Protein AF-A0A9W7FR50-F1 (afdb_monomer)

Secondary structure (DSSP, 8-state):
-EEEETTEEEEE-TTPPPPP----S-EEESS-SSTTSPPPEEE--EEEE-SS----HHHHHTTTS--SS-SEEEEGGG--TT--EE-TTTS--EEEEES--B--TT--EEESSS-EEEE--

Nearest PDB structures (foldseek):
  5kvp-assembly1_A  TM=1.531E-01  e=2.729E+00  Streptococcus equi subsp. zooepidemicus

Foldseek 3Di:
DWDDDQLHTPDDDPPDDDDDDDADQWDKDQDDPDPPDWGDFFFDFKDFAADPDDDDSVCSVCVVPDDDHTQWMWGQLPDDWQDWTATPRPRPKIWGWPPTFHHHNRGGGDHRHDIIIIIGD

InterPro domains:
  IPR013320 Concanavalin A-like lectin/glucanase domain superfamily [SSF49899] (1-65)

pLDDT: mean 88.05, std 9.81, range [48.94, 96.5]

Mean predicted aligned error: 4.94 Å

Solvent-accessible surface area (backbone atoms only — not comparable to full-atom values): 7202 Å² total; per-residue (Å²): 77,77,43,67,53,95,54,36,85,72,48,74,42,97,82,51,82,76,84,79,93,72,92,48,94,68,43,60,48,42,47,54,98,47,90,89,52,71,31,41,67,48,67,54,36,70,52,73,43,63,77,100,62,87,87,50,68,70,59,35,76,43,62,90,57,84,83,87,75,63,57,37,33,35,64,30,34,80,40,50,68,67,44,66,39,58,22,75,64,71,66,77,45,40,36,36,49,35,88,58,30,54,43,36,80,64,8,34,36,24,78,32,78,72,19,34,29,39,30,60,116

Organism: NCBI:txid1714387

Sequence (121 aa):
MKMYKNGSLAGSKTDGHEPNALTRSQHWLGQSAWPDQGYFNGTIAYVKVWHDVELQQSDFTSLYALYKTAHHFWDFRVCSTGSPVTDSIAGDLIATPTNGPMCSADGPRIDGSDDYADIDD

Radius of gyration: 15.16 Å; Cα contacts (8 Å, |Δi|>4): 233; chains: 1; bounding box: 36×30×37 Å

Structure (mmCIF, N/CA/C/O backbone):
data_AF-A0A9W7FR50-F1
#
_entry.id   AF-A0A9W7FR50-F1
#
loop_
_atom_site.group_PDB
_atom_site.id
_atom_site.type_symbol
_atom_site.label_atom_id
_atom_site.label_alt_id
_atom_site.label_comp_id
_atom_site.label_asym_id
_atom_site.label_entity_id
_atom_site.label_seq_id
_atom_site.pdbx_PDB_ins_code
_atom_site.Cartn_x
_atom_site.Cartn_y
_atom_site.Cartn_z
_atom_site.occupancy
_atom_site.B_iso_or_equiv
_atom_site.auth_seq_id
_atom_site.auth_comp_id
_atom_site.auth_asym_id
_atom_site.auth_atom_id
_atom_site.pdbx_PDB_model_num
ATOM 1 N N . MET A 1 1 ? -4.461 -8.686 17.045 1.00 91.50 1 MET A N 1
ATOM 2 C CA . MET A 1 1 ? -4.383 -8.504 15.575 1.00 91.50 1 MET A CA 1
ATOM 3 C C . MET A 1 1 ? -5.467 -9.325 14.884 1.00 91.50 1 MET A C 1
ATOM 5 O O . MET A 1 1 ? -5.620 -10.503 15.203 1.00 91.50 1 MET A O 1
ATOM 9 N N . LYS A 1 2 ? -6.215 -8.715 13.959 1.00 91.06 2 LYS A N 1
ATOM 10 C CA . LYS A 1 2 ? -7.236 -9.373 13.127 1.00 91.06 2 LYS A CA 1
ATOM 11 C C . LYS A 1 2 ? -6.813 -9.304 11.659 1.00 91.06 2 LYS A C 1
ATOM 13 O O . LYS A 1 2 ? -6.256 -8.297 11.235 1.00 91.06 2 LYS A O 1
ATOM 18 N N . MET A 1 3 ? -7.084 -10.360 10.900 1.00 92.50 3 MET A N 1
ATOM 19 C CA . MET A 1 3 ? -6.868 -10.408 9.456 1.00 92.50 3 MET A CA 1
ATOM 20 C C . MET A 1 3 ? -8.201 -10.659 8.764 1.00 92.50 3 MET A C 1
ATOM 22 O O . MET A 1 3 ? -8.916 -11.601 9.110 1.00 92.50 3 MET A O 1
ATOM 26 N N . TYR A 1 4 ? -8.506 -9.847 7.759 1.00 90.44 4 TYR A N 1
ATOM 27 C CA . TYR A 1 4 ? -9.699 -9.989 6.936 1.00 90.44 4 TYR A CA 1
ATOM 28 C C . TYR A 1 4 ? -9.290 -10.290 5.494 1.00 90.44 4 TYR A C 1
ATOM 30 O O . TYR A 1 4 ? -8.339 -9.706 4.977 1.00 90.44 4 TYR A O 1
ATOM 38 N N . LYS A 1 5 ? -10.017 -11.191 4.833 1.00 91.62 5 LYS A N 1
ATOM 39 C CA . LYS A 1 5 ? -9.848 -11.506 3.409 1.00 91.62 5 LYS A CA 1
ATOM 40 C C . LYS A 1 5 ? -11.214 -11.476 2.746 1.00 91.62 5 LYS A C 1
ATOM 42 O O . LYS A 1 5 ? -12.168 -12.026 3.288 1.00 91.62 5 LYS A O 1
ATOM 47 N N . ASN A 1 6 ? -11.312 -10.827 1.586 1.00 88.50 6 ASN A N 1
ATOM 48 C CA . ASN A 1 6 ? -12.576 -10.657 0.856 1.00 88.50 6 ASN A CA 1
ATOM 49 C C . ASN A 1 6 ? -13.697 -10.096 1.755 1.00 88.50 6 ASN A C 1
ATOM 51 O O . ASN A 1 6 ? -14.827 -10.575 1.741 1.00 88.50 6 ASN A O 1
ATOM 55 N N . GLY A 1 7 ? -13.345 -9.130 2.606 1.00 85.50 7 GLY A N 1
ATOM 56 C CA . GLY A 1 7 ? -14.276 -8.491 3.532 1.00 85.50 7 GLY A CA 1
ATOM 57 C C . GLY A 1 7 ? -14.758 -9.363 4.695 1.00 85.50 7 GLY A C 1
ATOM 58 O O . GLY A 1 7 ? -15.641 -8.919 5.410 1.00 85.50 7 GLY A O 1
ATOM 59 N N . SER A 1 8 ? -14.217 -10.565 4.918 1.00 88.94 8 SER A N 1
ATOM 60 C CA . SER A 1 8 ? -14.613 -11.464 6.019 1.00 88.94 8 SER A CA 1
ATOM 61 C C . SER A 1 8 ? -13.441 -11.755 6.956 1.00 88.94 8 SER A C 1
ATOM 63 O O . SER A 1 8 ? -12.302 -11.861 6.494 1.00 88.94 8 SER A O 1
ATOM 65 N N . LEU A 1 9 ? -13.701 -11.900 8.262 1.00 91.12 9 LEU A N 1
ATOM 66 C CA . LEU A 1 9 ? -12.675 -12.271 9.243 1.00 91.12 9 LEU A CA 1
ATOM 67 C C . LEU A 1 9 ? -12.069 -13.635 8.883 1.00 91.12 9 LEU A C 1
ATOM 69 O O . LEU A 1 9 ? -12.749 -14.658 8.914 1.00 91.12 9 LEU A O 1
ATOM 73 N N . ALA A 1 10 ? -10.781 -13.639 8.551 1.00 94.75 10 ALA A N 1
ATOM 74 C CA . ALA A 1 10 ? -10.029 -14.839 8.197 1.00 94.75 10 ALA A CA 1
ATOM 75 C C . ALA A 1 10 ? -9.278 -15.423 9.402 1.00 94.75 10 ALA A C 1
ATOM 77 O O . ALA A 1 10 ? -9.035 -16.626 9.458 1.00 94.75 10 ALA A O 1
ATOM 78 N N . GLY A 1 11 ? -8.916 -14.584 10.376 1.00 94.06 11 GLY A N 1
ATOM 79 C CA . GLY A 1 11 ? -8.245 -15.027 11.591 1.00 94.06 11 GLY A CA 1
ATOM 80 C C . GLY A 1 11 ? -7.990 -13.899 12.581 1.00 94.06 11 GLY A C 1
ATOM 81 O O . GLY A 1 11 ? -8.008 -12.716 12.235 1.00 94.06 11 GLY A O 1
ATOM 82 N N . SER A 1 12 ? -7.733 -14.274 13.831 1.00 94.81 12 SER A N 1
ATOM 83 C CA . SER A 1 12 ? -7.424 -13.338 14.909 1.00 94.81 12 SER A CA 1
ATOM 84 C C . SER A 1 12 ? -6.458 -13.943 15.919 1.00 94.81 12 SER A C 1
ATOM 86 O O . SER A 1 12 ? -6.529 -15.136 16.210 1.00 94.81 12 SER A O 1
ATOM 88 N N . LYS A 1 13 ?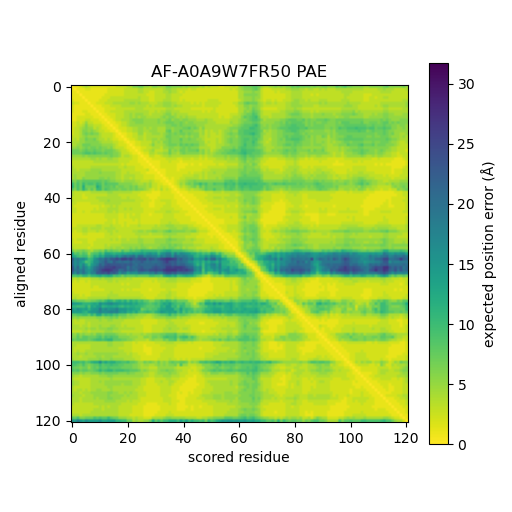 -5.609 -13.096 16.498 1.00 94.44 13 LYS A N 1
ATOM 89 C CA . LYS A 1 13 ? -4.743 -13.408 17.639 1.00 94.44 13 LYS A CA 1
ATOM 90 C C . LYS A 1 13 ? -4.882 -12.337 18.713 1.00 94.44 13 LYS A C 1
ATOM 92 O O . LYS A 1 13 ? -4.888 -11.144 18.388 1.00 94.44 13 LYS A O 1
ATOM 97 N N . THR A 1 14 ? -4.958 -12.757 19.972 1.00 93.44 14 THR A N 1
ATOM 98 C CA . THR A 1 14 ? -5.002 -11.863 21.144 1.00 93.44 14 THR A CA 1
ATOM 99 C C . THR A 1 14 ? -3.616 -11.374 21.563 1.00 93.44 14 THR A C 1
ATOM 101 O O . THR A 1 14 ? -3.516 -10.390 22.280 1.00 93.44 14 THR A O 1
ATOM 104 N N . ASP A 1 15 ? -2.561 -12.035 21.091 1.00 92.94 15 ASP A N 1
ATOM 105 C CA . ASP A 1 15 ? -1.147 -11.796 21.399 1.00 92.94 15 ASP A CA 1
ATOM 106 C C . ASP A 1 15 ? -0.348 -11.314 20.171 1.00 92.94 15 ASP A C 1
ATOM 108 O O . ASP A 1 15 ? 0.869 -11.458 20.100 1.00 92.94 15 ASP A O 1
ATOM 112 N N . GLY A 1 16 ? -1.034 -10.769 19.162 1.00 88.44 16 GLY A N 1
ATOM 113 C CA . GLY A 1 16 ? -0.368 -10.214 17.983 1.00 88.44 16 GLY A CA 1
ATOM 114 C C . GLY A 1 16 ? 0.478 -8.991 18.339 1.00 88.44 16 GLY A C 1
ATOM 115 O O . GLY A 1 16 ? 0.030 -8.142 19.105 1.00 88.44 16 GLY A O 1
ATOM 116 N N . HIS A 1 17 ? 1.668 -8.884 17.750 1.00 89.38 17 HIS A N 1
ATOM 117 C CA . HIS A 1 17 ? 2.537 -7.726 17.929 1.00 89.38 17 HIS A CA 1
ATOM 118 C C . HIS A 1 17 ? 2.143 -6.618 16.949 1.00 89.38 17 HIS A C 1
ATOM 120 O O . HIS A 1 17 ? 2.161 -6.827 15.735 1.00 89.38 17 HIS A O 1
ATOM 126 N N . GLU A 1 18 ? 1.736 -5.470 17.477 1.00 84.81 18 GLU A N 1
ATOM 127 C CA . GLU A 1 18 ? 1.439 -4.293 16.667 1.00 84.81 18 GLU A CA 1
ATOM 128 C C . GLU A 1 18 ? 2.742 -3.646 16.166 1.00 84.81 18 GLU A C 1
ATOM 130 O O . GLU A 1 18 ? 3.724 -3.615 16.912 1.00 84.81 18 GLU A O 1
ATOM 135 N N . PRO A 1 19 ? 2.793 -3.155 14.914 1.00 86.31 19 PRO A N 1
ATOM 136 C CA . PRO A 1 19 ? 3.930 -2.376 14.442 1.00 86.31 19 PRO A CA 1
ATOM 137 C C . PRO A 1 19 ? 4.140 -1.113 15.286 1.00 86.31 19 PRO A C 1
ATOM 139 O O . PRO A 1 19 ? 3.190 -0.411 15.616 1.00 86.31 19 PRO A O 1
ATOM 142 N N . ASN A 1 20 ? 5.395 -0.787 15.591 1.00 87.94 20 ASN A N 1
ATOM 143 C CA . ASN A 1 20 ? 5.726 0.477 16.248 1.00 87.94 20 ASN A CA 1
ATOM 144 C C . ASN A 1 20 ? 5.540 1.653 15.278 1.00 87.94 20 ASN A C 1
ATOM 146 O O . ASN A 1 20 ? 5.955 1.565 14.121 1.00 87.94 20 ASN A O 1
ATOM 150 N N . ALA A 1 21 ? 5.017 2.777 15.771 1.00 87.19 21 ALA A N 1
ATOM 151 C CA . ALA A 1 21 ? 5.033 4.041 15.041 1.00 87.19 21 ALA A CA 1
ATOM 152 C C . ALA A 1 21 ? 6.465 4.604 15.008 1.00 87.19 21 ALA A C 1
ATOM 154 O O . ALA A 1 21 ? 7.030 4.946 16.048 1.00 87.19 21 ALA A O 1
ATOM 155 N N . LEU A 1 22 ? 7.070 4.643 13.819 1.00 87.31 22 LEU A N 1
ATOM 156 C CA . LEU A 1 22 ? 8.454 5.062 13.592 1.00 87.31 22 LEU A CA 1
ATOM 157 C C . LEU A 1 22 ? 8.570 5.760 12.234 1.00 87.31 22 LEU A C 1
ATOM 159 O O . LEU A 1 22 ? 7.964 5.312 11.263 1.00 87.31 22 LEU A O 1
ATOM 163 N N . THR A 1 23 ? 9.425 6.776 12.146 1.00 86.25 23 THR A N 1
ATOM 164 C CA . THR A 1 23 ? 9.913 7.293 10.860 1.00 86.25 23 THR A CA 1
ATOM 165 C C . THR A 1 23 ? 10.931 6.309 10.285 1.00 86.25 23 THR A C 1
ATOM 167 O O . THR A 1 23 ? 11.812 5.828 11.008 1.00 86.25 23 THR A O 1
ATOM 170 N N . ARG A 1 24 ? 10.812 5.976 8.998 1.00 85.19 24 ARG A N 1
ATOM 171 C CA . ARG A 1 24 ? 11.767 5.121 8.284 1.00 85.19 24 ARG A CA 1
ATOM 172 C C . ARG A 1 24 ? 12.061 5.759 6.943 1.00 85.19 24 ARG A C 1
ATOM 174 O O . ARG A 1 24 ? 11.129 6.074 6.232 1.00 85.19 24 ARG A O 1
ATOM 181 N N . SER A 1 25 ? 13.327 5.781 6.554 1.00 87.69 25 SER A N 1
ATOM 182 C CA . SER A 1 25 ? 13.755 6.287 5.247 1.00 87.69 25 SER A CA 1
ATOM 183 C C . SER A 1 25 ? 13.309 5.427 4.054 1.00 87.69 25 SER A C 1
ATOM 185 O O . SER A 1 25 ? 13.675 5.733 2.927 1.00 87.69 25 SER A O 1
ATOM 187 N N . GLN A 1 26 ? 12.671 4.277 4.306 1.00 89.69 26 GLN A N 1
ATOM 188 C CA . GLN A 1 26 ? 12.303 3.264 3.315 1.00 89.69 26 GLN A CA 1
ATOM 189 C C . GLN A 1 26 ? 11.034 2.541 3.776 1.00 89.69 26 GLN A C 1
ATOM 191 O O . GLN A 1 26 ? 11.044 1.872 4.825 1.00 89.69 26 GLN A O 1
ATOM 196 N N . HIS A 1 27 ? 9.972 2.639 2.976 1.00 92.62 27 HIS A N 1
ATOM 197 C CA . HIS A 1 27 ? 8.684 1.981 3.209 1.00 92.62 27 HIS A CA 1
ATOM 198 C C . HIS A 1 27 ? 8.227 1.289 1.932 1.00 92.62 27 HIS A C 1
ATOM 200 O O . HIS A 1 27 ? 7.557 1.865 1.076 1.00 92.62 27 HIS A O 1
ATOM 206 N N . TRP A 1 28 ? 8.591 0.015 1.807 1.00 94.00 28 TRP A N 1
ATOM 207 C CA . TRP A 1 28 ? 8.394 -0.714 0.562 1.00 94.00 28 TRP A CA 1
ATOM 208 C C . TRP A 1 28 ? 7.062 -1.449 0.473 1.00 94.00 28 TRP A C 1
ATOM 210 O O . TRP A 1 28 ? 6.642 -2.168 1.382 1.00 94.00 28 TRP A O 1
ATOM 220 N N . LEU A 1 29 ? 6.448 -1.349 -0.703 1.00 94.25 29 LEU A N 1
ATOM 221 C CA . LEU A 1 29 ? 5.366 -2.202 -1.165 1.00 94.25 29 LEU A CA 1
ATOM 222 C C . LEU A 1 29 ? 5.914 -3.162 -2.221 1.00 94.25 29 LEU A C 1
ATOM 224 O O . LEU A 1 29 ? 6.373 -2.739 -3.279 1.00 94.25 29 LEU A O 1
ATOM 228 N N . GLY A 1 30 ? 5.838 -4.462 -1.945 1.00 94.06 30 GLY A N 1
ATOM 229 C CA . GLY A 1 30 ? 6.290 -5.507 -2.866 1.00 94.06 30 GLY A CA 1
ATOM 230 C C . GLY A 1 30 ? 7.735 -5.972 -2.674 1.00 94.06 30 GLY A C 1
ATOM 231 O O . GLY A 1 30 ? 8.102 -6.987 -3.256 1.00 94.06 30 GLY A O 1
ATOM 232 N N . GLN A 1 31 ? 8.508 -5.325 -1.799 1.00 94.25 31 GLN A N 1
ATOM 233 C CA . GLN A 1 31 ? 9.843 -5.763 -1.383 1.00 94.25 31 GLN A CA 1
ATOM 234 C C . GLN A 1 31 ? 9.882 -6.046 0.124 1.00 94.25 31 GLN A C 1
ATOM 236 O O . GLN A 1 31 ? 9.242 -5.366 0.926 1.00 94.25 31 GLN A O 1
ATOM 241 N N . SER A 1 32 ? 10.648 -7.062 0.515 1.00 92.94 32 SER A N 1
ATOM 242 C CA . SER A 1 32 ? 10.925 -7.375 1.916 1.00 92.94 32 SER A CA 1
ATOM 243 C C . SER A 1 32 ? 12.052 -6.508 2.476 1.00 92.94 32 SER A C 1
ATOM 245 O O . SER A 1 32 ? 13.023 -6.213 1.789 1.00 92.94 32 SER A O 1
ATOM 247 N N . ALA A 1 33 ? 11.995 -6.199 3.773 1.00 90.38 33 ALA A N 1
ATOM 248 C CA . ALA A 1 33 ? 13.121 -5.597 4.488 1.00 90.38 33 ALA A CA 1
ATOM 249 C C . ALA A 1 33 ? 14.334 -6.545 4.633 1.00 90.38 33 ALA A C 1
ATOM 251 O O . ALA A 1 33 ? 15.419 -6.107 5.017 1.00 90.38 33 ALA A O 1
ATOM 252 N N . TRP A 1 34 ? 14.157 -7.843 4.366 1.00 92.25 34 TRP A N 1
ATOM 253 C CA . TRP A 1 34 ? 15.232 -8.833 4.362 1.00 92.25 34 TRP A CA 1
ATOM 254 C C . TRP A 1 34 ? 15.676 -9.153 2.930 1.00 92.25 34 TRP A C 1
ATOM 256 O O . TRP A 1 34 ? 14.832 -9.529 2.115 1.00 92.25 34 TRP A O 1
ATOM 266 N N . PRO A 1 35 ? 16.983 -9.047 2.627 1.00 87.19 35 PRO A N 1
ATOM 267 C CA . PRO A 1 35 ? 17.497 -9.091 1.256 1.00 87.19 35 PRO A CA 1
ATOM 268 C C . PRO A 1 35 ? 17.431 -10.478 0.604 1.00 87.19 35 PRO A C 1
ATOM 270 O O . PRO A 1 35 ? 17.565 -10.591 -0.609 1.00 87.19 35 PRO A O 1
ATOM 273 N N . ASP A 1 36 ? 17.268 -11.537 1.394 1.00 91.88 36 ASP A N 1
ATOM 274 C CA . ASP A 1 36 ? 17.163 -12.922 0.932 1.00 91.88 36 ASP A CA 1
ATOM 275 C C . ASP A 1 36 ? 15.716 -13.348 0.633 1.00 91.88 36 ASP A C 1
ATOM 277 O O . ASP A 1 36 ? 15.481 -14.462 0.164 1.00 91.88 36 ASP A O 1
ATOM 281 N N . GLN A 1 37 ? 14.741 -12.475 0.896 1.00 93.75 37 GLN A N 1
ATOM 282 C CA . GLN A 1 37 ? 13.338 -12.723 0.594 1.00 93.75 37 GLN A CA 1
ATOM 283 C C . GLN A 1 37 ? 12.982 -12.132 -0.772 1.00 93.75 37 GLN A C 1
ATOM 285 O O . GLN A 1 37 ? 13.376 -11.017 -1.104 1.00 93.75 37 GLN A O 1
ATOM 290 N N . GLY A 1 38 ? 12.224 -12.893 -1.562 1.00 91.50 38 GLY A N 1
ATOM 291 C CA . GLY A 1 38 ? 11.817 -12.484 -2.906 1.00 91.50 38 GLY A CA 1
ATOM 292 C C . GLY A 1 38 ? 10.822 -11.320 -2.924 1.00 91.50 38 GLY A C 1
ATOM 293 O O . GLY A 1 38 ? 10.231 -10.956 -1.903 1.00 91.50 38 GLY A O 1
ATOM 294 N N . TYR A 1 39 ? 10.609 -10.775 -4.119 1.00 95.25 39 TYR A N 1
ATOM 295 C CA . TYR A 1 39 ? 9.639 -9.715 -4.370 1.00 95.25 39 TYR A CA 1
ATOM 296 C C . TYR A 1 39 ? 8.234 -10.290 -4.563 1.00 95.25 39 TYR A C 1
ATOM 298 O O . TYR A 1 39 ? 8.035 -11.455 -4.928 1.00 95.25 39 TYR A O 1
ATOM 306 N N . PHE A 1 40 ? 7.232 -9.457 -4.316 1.00 96.50 40 PHE A N 1
ATOM 307 C CA . PHE A 1 40 ? 5.845 -9.783 -4.603 1.00 96.50 40 PHE A CA 1
ATOM 308 C C . PHE A 1 40 ? 5.638 -9.959 -6.112 1.00 96.50 40 PHE A C 1
ATOM 310 O O . PHE A 1 40 ? 6.093 -9.142 -6.899 1.00 96.50 40 PHE A O 1
ATOM 317 N N . ASN A 1 41 ? 4.901 -10.992 -6.524 1.00 96.50 41 ASN A N 1
ATOM 318 C CA . ASN A 1 41 ? 4.470 -11.153 -7.912 1.00 96.50 41 ASN A CA 1
ATOM 319 C C . ASN A 1 41 ? 2.954 -10.980 -7.997 1.00 96.50 41 ASN A C 1
ATOM 321 O O . ASN A 1 41 ? 2.192 -11.867 -7.601 1.00 96.50 41 ASN A O 1
ATOM 325 N N . GLY A 1 42 ? 2.514 -9.834 -8.508 1.00 95.81 42 GLY A N 1
ATOM 326 C CA . GLY A 1 42 ? 1.096 -9.514 -8.612 1.00 95.81 42 GLY A CA 1
ATOM 327 C C . GLY A 1 42 ? 0.828 -8.029 -8.812 1.00 95.81 42 GLY A C 1
ATOM 328 O O . GLY A 1 42 ? 1.723 -7.256 -9.132 1.00 95.81 42 GLY A O 1
ATOM 329 N N . THR A 1 43 ? -0.426 -7.635 -8.618 1.00 95.62 43 THR A N 1
ATOM 330 C CA . THR A 1 43 ? -0.883 -6.255 -8.809 1.00 95.62 43 THR A CA 1
ATOM 331 C C . THR A 1 43 ? -1.391 -5.680 -7.494 1.00 95.62 43 THR A C 1
ATOM 333 O O . THR A 1 43 ? -2.139 -6.343 -6.772 1.00 95.62 43 THR A O 1
ATOM 336 N N . ILE A 1 44 ? -1.005 -4.439 -7.198 1.00 94.50 44 ILE A N 1
ATOM 337 C CA . ILE A 1 44 ? -1.494 -3.677 -6.044 1.00 94.50 44 ILE A CA 1
ATOM 338 C C . ILE A 1 44 ? -2.332 -2.513 -6.572 1.00 94.50 44 ILE A C 1
ATOM 340 O O . ILE A 1 44 ? -1.803 -1.618 -7.215 1.00 94.50 44 ILE A O 1
ATOM 344 N N . ALA A 1 45 ? -3.637 -2.521 -6.299 1.00 93.75 45 ALA A N 1
ATOM 345 C CA . ALA A 1 45 ? -4.542 -1.463 -6.757 1.00 93.75 45 ALA A CA 1
ATOM 346 C C . ALA A 1 45 ? -4.642 -0.296 -5.761 1.00 93.75 45 ALA A C 1
ATOM 348 O O . ALA A 1 45 ? -4.636 0.867 -6.153 1.00 93.75 45 ALA 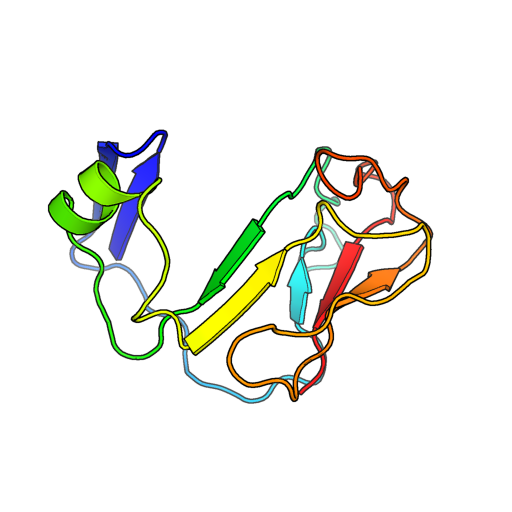A O 1
ATOM 349 N N . TYR A 1 46 ? -4.739 -0.607 -4.465 1.00 91.38 46 TYR A N 1
ATOM 350 C CA . TYR A 1 46 ? -4.975 0.374 -3.407 1.00 91.38 46 TYR A CA 1
ATOM 351 C C . TYR A 1 46 ? -4.189 0.032 -2.152 1.00 91.38 46 TYR A C 1
ATOM 353 O O . TYR A 1 46 ? -4.184 -1.127 -1.727 1.00 91.38 46 TYR A O 1
ATOM 361 N N . VAL A 1 47 ? -3.649 1.057 -1.497 1.00 93.81 47 VAL A N 1
ATOM 362 C CA . VAL A 1 47 ? -3.106 0.946 -0.139 1.00 93.81 47 VAL A CA 1
ATOM 363 C C . VAL A 1 47 ? -3.681 2.059 0.717 1.00 93.81 47 VAL A C 1
ATOM 365 O O . VAL A 1 47 ? -3.699 3.217 0.312 1.00 93.81 47 VAL A O 1
ATOM 368 N N . LYS A 1 48 ? -4.174 1.692 1.899 1.00 91.25 48 LYS A N 1
ATOM 369 C CA . LYS A 1 48 ? -4.700 2.617 2.899 1.00 91.25 48 LYS A CA 1
ATOM 370 C C . LYS A 1 48 ? -4.103 2.298 4.249 1.00 91.25 48 LYS A C 1
ATOM 372 O O . LYS A 1 48 ? -3.975 1.120 4.588 1.00 91.25 48 LYS A O 1
ATOM 377 N N . VAL A 1 49 ? -3.840 3.336 5.029 1.00 91.69 49 VAL A N 1
ATOM 378 C CA . VAL A 1 49 ? -3.331 3.197 6.392 1.00 91.69 49 VAL A CA 1
ATOM 379 C C . VAL A 1 49 ? -4.216 3.984 7.350 1.00 91.69 49 VAL A C 1
ATOM 381 O O . VAL A 1 49 ? -4.660 5.098 7.059 1.00 91.69 49 VAL A O 1
ATOM 384 N N . TRP A 1 50 ? -4.481 3.375 8.501 1.00 90.81 50 TRP A N 1
ATOM 385 C CA . TRP A 1 50 ? -5.122 4.007 9.642 1.00 90.81 50 TRP A CA 1
ATOM 386 C C . TRP A 1 50 ? -4.163 3.938 10.823 1.00 90.81 50 TRP A C 1
ATOM 388 O O . TRP A 1 50 ? -3.550 2.898 11.050 1.00 90.81 50 TRP A O 1
ATOM 398 N N . HIS A 1 51 ? -4.056 5.032 11.566 1.00 89.38 51 HIS A N 1
ATOM 399 C CA . HIS A 1 51 ? -3.287 5.104 12.797 1.00 89.38 51 HIS A CA 1
ATOM 400 C C . HIS A 1 51 ? -4.244 5.083 13.994 1.00 89.38 51 HIS A C 1
ATOM 402 O O . HIS A 1 51 ? -5.295 5.718 13.926 1.00 89.38 51 HIS A O 1
ATOM 408 N N . ASP A 1 52 ? -3.905 4.320 15.039 1.00 89.00 52 ASP A N 1
ATOM 409 C CA . ASP A 1 52 ? -4.673 4.176 16.287 1.00 89.00 52 ASP A CA 1
ATOM 410 C C . ASP A 1 52 ? -6.154 3.781 16.110 1.00 89.00 52 ASP A C 1
ATOM 412 O O . ASP A 1 52 ? -7.025 4.132 16.909 1.00 89.00 52 ASP A O 1
ATOM 416 N N . VAL A 1 53 ? -6.462 3.018 15.056 1.00 87.00 53 VAL A N 1
ATOM 417 C CA . VAL A 1 53 ? -7.820 2.541 14.754 1.00 87.00 53 VAL A CA 1
ATOM 418 C C . VAL A 1 53 ? -7.811 1.039 14.486 1.00 87.00 53 VAL A C 1
ATOM 420 O O . VAL A 1 53 ? -7.182 0.565 13.542 1.00 87.00 53 VAL A O 1
ATOM 423 N N . GLU A 1 54 ? -8.593 0.283 15.262 1.00 87.50 54 GLU A N 1
ATOM 424 C CA . GLU A 1 54 ? -8.902 -1.115 14.949 1.00 87.50 54 GLU A CA 1
ATOM 425 C C . GLU A 1 54 ? -10.178 -1.202 14.101 1.00 87.50 54 GLU A C 1
ATOM 427 O O . GLU A 1 54 ? -11.288 -1.011 14.605 1.00 87.50 54 GLU A O 1
ATOM 432 N N . LEU A 1 55 ? -10.027 -1.558 12.822 1.00 87.06 55 LEU A N 1
ATOM 433 C CA . LEU A 1 55 ? -11.163 -1.802 11.934 1.00 87.06 55 LEU A CA 1
ATOM 434 C C . LEU A 1 55 ? -11.957 -3.055 12.359 1.00 87.06 55 LEU A C 1
ATOM 436 O O . LEU A 1 55 ? -11.405 -4.140 12.595 1.00 87.06 55 LEU A O 1
ATOM 440 N N . GLN A 1 56 ? -13.278 -2.920 12.405 1.00 85.81 56 GLN A N 1
ATOM 441 C CA . GLN A 1 56 ? -14.234 -3.971 12.745 1.00 85.81 56 GLN A CA 1
ATOM 442 C C . GLN A 1 56 ? -14.901 -4.539 11.491 1.00 85.81 56 GLN A C 1
ATOM 444 O O . GLN A 1 56 ? -14.979 -3.891 10.455 1.00 85.81 56 GLN A O 1
ATOM 449 N N . GLN A 1 57 ? -15.465 -5.745 11.590 1.00 86.19 57 GLN A N 1
ATOM 450 C CA . GLN A 1 57 ? -16.154 -6.432 10.487 1.00 86.19 57 GLN A CA 1
ATOM 451 C C . GLN A 1 57 ? -17.201 -5.558 9.758 1.00 86.19 57 GLN A C 1
ATOM 453 O O . GLN A 1 57 ? -17.368 -5.696 8.546 1.00 86.19 57 GLN A O 1
ATOM 458 N N . SER A 1 58 ? -17.870 -4.642 10.465 1.00 83.81 58 SER A N 1
ATOM 459 C CA . SER A 1 58 ? -18.813 -3.670 9.891 1.00 83.81 58 SER A CA 1
ATOM 460 C C . SER A 1 58 ? -18.158 -2.691 8.912 1.00 83.81 58 SER A C 1
ATOM 462 O O . SER A 1 58 ? -18.754 -2.344 7.887 1.00 83.81 58 SER A O 1
ATOM 464 N N . ASP A 1 59 ? -16.917 -2.293 9.190 1.00 80.62 59 ASP A N 1
ATOM 465 C CA . ASP A 1 59 ? -16.115 -1.425 8.323 1.00 80.62 59 ASP A CA 1
ATOM 466 C C . ASP A 1 59 ? -15.776 -2.164 7.024 1.00 80.62 59 ASP A C 1
ATOM 468 O O . ASP A 1 59 ? -15.755 -1.570 5.946 1.00 80.62 59 ASP A O 1
ATOM 472 N N . PHE A 1 60 ? -15.620 -3.493 7.116 1.00 73.25 60 PHE A N 1
ATOM 473 C CA . PHE A 1 60 ? -15.342 -4.372 5.986 1.00 73.25 60 PHE A CA 1
ATOM 474 C C . PHE A 1 60 ? -16.568 -4.678 5.118 1.00 73.25 60 PHE A C 1
ATOM 476 O O . PHE A 1 60 ? -16.475 -4.717 3.896 1.00 73.25 60 PHE A O 1
ATOM 483 N N . THR A 1 61 ? -17.751 -4.836 5.705 1.00 65.50 61 THR A N 1
ATOM 484 C CA . THR A 1 61 ? -18.998 -4.971 4.922 1.00 65.50 61 THR A CA 1
ATOM 485 C C . THR A 1 61 ? -19.382 -3.684 4.191 1.00 65.50 61 THR A C 1
ATOM 487 O O . THR A 1 61 ? -20.126 -3.726 3.214 1.00 65.50 61 THR A O 1
ATOM 490 N N . SER A 1 62 ? -18.817 -2.556 4.622 1.00 62.53 62 SER A N 1
ATOM 491 C CA . SER A 1 62 ? -18.967 -1.244 3.992 1.00 62.53 62 SER A CA 1
ATOM 492 C C . SER A 1 62 ? -17.837 -0.928 3.001 1.00 62.53 62 SER A C 1
ATOM 494 O O . SER A 1 62 ? -17.806 0.175 2.478 1.00 62.53 62 SER A O 1
ATOM 496 N N . LEU A 1 63 ? -16.902 -1.852 2.728 1.00 51.47 63 LEU A N 1
ATOM 497 C CA . LEU A 1 63 ? -15.583 -1.564 2.126 1.00 51.47 63 LEU A CA 1
ATOM 498 C C . LEU A 1 63 ? -15.554 -0.963 0.722 1.00 51.47 63 LEU A C 1
ATOM 500 O O . LEU A 1 63 ? -14.516 -0.443 0.314 1.00 51.47 63 LEU A O 1
ATOM 504 N N . TYR A 1 64 ? -16.654 -1.048 -0.019 1.00 55.47 64 TYR A N 1
ATOM 505 C CA . TYR A 1 64 ? -16.797 -0.366 -1.307 1.00 55.47 64 TYR A CA 1
ATOM 506 C C . TYR A 1 64 ? -17.369 1.053 -1.165 1.00 55.47 64 TYR A C 1
ATOM 508 O O . TYR A 1 64 ? -17.397 1.803 -2.139 1.00 55.47 64 TYR A O 1
ATOM 516 N N . ALA A 1 65 ? -17.828 1.437 0.026 1.00 50.22 65 ALA A N 1
ATOM 517 C CA . ALA A 1 65 ? -18.333 2.767 0.316 1.00 50.22 65 ALA A CA 1
ATOM 518 C C . ALA A 1 65 ? -17.177 3.716 0.652 1.00 50.22 65 ALA A C 1
ATOM 520 O O . ALA A 1 65 ? -16.203 3.368 1.321 1.00 50.22 65 ALA A O 1
ATOM 521 N N . LEU A 1 66 ? -17.289 4.934 0.133 1.00 48.94 66 LEU A N 1
ATOM 522 C CA . LEU A 1 66 ? -16.217 5.907 0.122 1.00 48.94 66 LEU A CA 1
ATOM 523 C C . LEU A 1 66 ? -15.711 6.278 1.539 1.00 48.94 66 LEU A C 1
ATOM 525 O O . LEU A 1 66 ? -16.433 6.882 2.326 1.00 48.94 66 LEU A O 1
ATOM 529 N N . TYR A 1 67 ? -14.444 5.947 1.804 1.00 58.12 67 TYR A N 1
ATOM 530 C CA . TYR A 1 67 ? -13.394 6.752 2.454 1.00 58.12 67 TYR A CA 1
ATOM 531 C C . TYR A 1 67 ? -13.848 7.963 3.286 1.00 58.12 67 TYR A C 1
ATOM 533 O O . TYR A 1 67 ? -14.147 9.005 2.707 1.00 58.12 67 TYR A O 1
A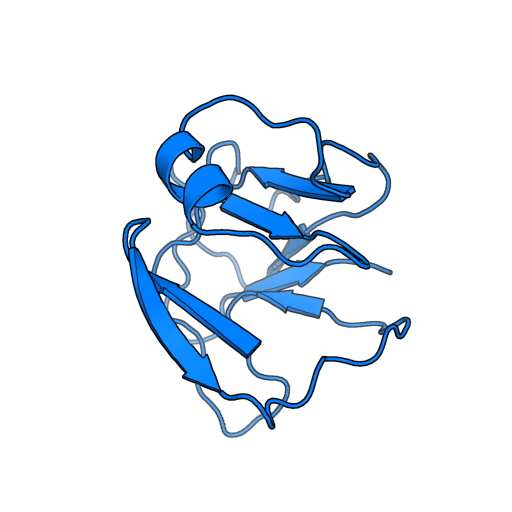TOM 541 N N . LYS A 1 68 ? -13.761 7.893 4.625 1.00 57.53 68 LYS A N 1
ATOM 542 C CA . LYS A 1 68 ? -13.645 9.107 5.466 1.00 57.53 68 LYS A CA 1
ATOM 543 C C . LYS A 1 68 ? -12.724 9.019 6.690 1.00 57.53 68 LYS A C 1
ATOM 545 O O . LYS A 1 68 ? -12.533 10.040 7.333 1.00 57.53 68 LYS A O 1
ATOM 550 N N . THR A 1 69 ? -12.142 7.863 7.018 1.00 77.38 69 THR A N 1
ATOM 551 C CA . THR A 1 69 ? -11.324 7.723 8.245 1.00 77.38 69 THR A CA 1
ATOM 552 C C . THR A 1 69 ? -9.889 7.258 8.022 1.00 77.38 69 THR A C 1
ATOM 554 O O . THR A 1 69 ? -9.137 7.186 8.987 1.00 77.38 69 THR A O 1
ATOM 557 N N . ALA A 1 70 ? -9.503 6.901 6.792 1.00 89.56 70 ALA A N 1
ATOM 558 C CA . ALA A 1 70 ? -8.105 6.576 6.517 1.00 89.56 70 ALA A CA 1
ATOM 559 C C . ALA A 1 70 ? -7.253 7.836 6.690 1.00 89.56 70 ALA A C 1
ATOM 561 O O . ALA A 1 70 ? -7.730 8.935 6.414 1.00 89.56 70 ALA A O 1
ATOM 562 N N . HIS A 1 71 ? -6.017 7.659 7.143 1.00 91.88 71 HIS A N 1
ATOM 563 C CA . HIS A 1 71 ? -5.065 8.757 7.301 1.00 91.88 71 HIS A CA 1
ATOM 564 C C . HIS A 1 71 ? -4.190 8.910 6.055 1.00 91.88 71 HIS A C 1
ATOM 566 O O . HIS A 1 71 ? -3.839 10.028 5.707 1.00 91.88 71 HIS A O 1
ATOM 572 N N . HIS A 1 72 ? -3.941 7.803 5.345 1.00 93.06 72 HIS A N 1
ATOM 573 C CA . HIS A 1 72 ? -3.217 7.790 4.076 1.00 93.06 72 HIS A CA 1
ATOM 574 C C . HIS A 1 72 ? -3.922 6.906 3.047 1.00 93.06 72 HIS A C 1
ATOM 576 O O . HIS A 1 72 ? -4.479 5.855 3.404 1.00 93.06 72 HIS A O 1
ATOM 582 N N . PHE A 1 73 ? -3.901 7.313 1.777 1.00 93.19 73 PHE A N 1
ATOM 583 C CA . PHE A 1 73 ? -4.458 6.555 0.662 1.00 93.19 73 PHE A CA 1
ATOM 584 C C . PHE A 1 73 ? -3.731 6.796 -0.668 1.00 93.19 73 PHE A C 1
ATOM 586 O O . PHE A 1 73 ? -3.817 7.875 -1.259 1.00 93.19 73 PHE A O 1
ATOM 593 N N . TRP A 1 74 ? -3.175 5.713 -1.209 1.00 93.88 74 TRP A N 1
ATOM 594 C CA . TRP A 1 74 ? -2.626 5.637 -2.561 1.00 93.88 74 TRP A CA 1
ATOM 595 C C . TRP A 1 74 ? -3.542 4.807 -3.471 1.00 93.88 74 TRP A C 1
ATOM 597 O O . TRP A 1 74 ? -3.786 3.621 -3.214 1.00 93.88 74 TRP A O 1
ATOM 607 N N . ASP A 1 75 ? -4.050 5.433 -4.538 1.00 93.12 75 ASP A N 1
ATOM 608 C CA . ASP A 1 75 ? -4.753 4.763 -5.640 1.00 93.12 75 ASP A CA 1
ATOM 609 C C . ASP A 1 75 ? -3.780 4.545 -6.796 1.00 93.12 75 ASP A C 1
ATOM 611 O O . ASP A 1 75 ? -3.447 5.467 -7.540 1.00 93.12 75 ASP A O 1
ATOM 615 N N . PHE A 1 76 ? -3.312 3.315 -6.957 1.00 92.75 76 PHE A N 1
ATOM 616 C CA . PHE A 1 76 ? -2.315 3.000 -7.968 1.00 92.75 76 PHE A CA 1
ATOM 617 C C . PHE A 1 76 ? -2.917 2.748 -9.353 1.00 92.75 76 PHE A C 1
ATOM 619 O O . PHE A 1 76 ? -2.183 2.626 -10.327 1.00 92.75 76 PHE A O 1
ATOM 626 N N . ARG A 1 77 ? -4.244 2.699 -9.496 1.00 90.31 77 ARG A N 1
ATOM 627 C CA . ARG A 1 77 ? -4.906 2.439 -10.791 1.00 90.31 77 ARG A CA 1
ATOM 628 C C . ARG A 1 77 ? -4.820 3.605 -11.768 1.00 90.31 77 ARG A C 1
ATOM 630 O O . ARG A 1 77 ? -5.066 3.437 -12.958 1.00 90.31 77 ARG A O 1
ATOM 637 N N . VAL A 1 78 ? -4.496 4.792 -11.259 1.00 79.62 78 VAL A N 1
ATOM 638 C CA . VAL A 1 78 ? -4.222 5.989 -12.062 1.00 79.62 78 VAL A CA 1
ATOM 639 C C . VAL A 1 78 ? -2.731 6.141 -12.382 1.00 79.62 78 VAL A C 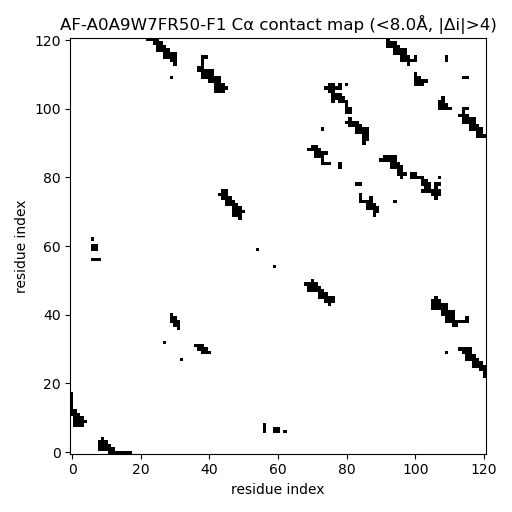1
ATOM 641 O O . VAL A 1 78 ? -2.320 7.185 -12.884 1.00 79.62 78 VAL A O 1
ATOM 644 N N . CYS A 1 79 ? -1.907 5.125 -12.093 1.00 77.12 79 CYS A N 1
ATOM 645 C CA . CYS A 1 79 ? -0.473 5.217 -12.319 1.00 77.12 79 CYS A CA 1
ATOM 646 C C . CYS A 1 79 ? -0.114 5.193 -13.809 1.00 77.12 79 CYS A C 1
ATOM 648 O O . CYS A 1 79 ? -0.777 4.580 -14.646 1.00 77.12 79 CYS A O 1
ATOM 650 N N . SER A 1 80 ? 0.993 5.858 -14.123 1.00 79.81 80 SER A N 1
ATOM 651 C CA . SER A 1 80 ? 1.727 5.707 -15.379 1.00 79.81 80 SER A CA 1
ATOM 652 C C . SER A 1 80 ? 3.083 5.092 -15.049 1.00 79.81 80 SER A C 1
ATOM 654 O O . SER A 1 80 ? 3.633 5.381 -13.988 1.00 79.81 80 SER A O 1
ATOM 656 N N . THR A 1 81 ? 3.625 4.236 -15.918 1.00 74.31 81 THR A N 1
ATOM 657 C CA . THR A 1 81 ? 4.911 3.562 -15.665 1.00 74.31 81 THR A CA 1
ATOM 658 C C . THR A 1 81 ? 5.993 4.589 -15.317 1.00 74.31 81 THR A C 1
ATOM 660 O O . THR A 1 81 ? 6.219 5.532 -16.075 1.00 74.31 81 THR A O 1
ATOM 663 N N . GLY A 1 82 ? 6.631 4.423 -14.153 1.00 70.75 82 GLY A N 1
ATOM 664 C CA . GLY A 1 82 ? 7.660 5.334 -13.634 1.00 70.75 82 GLY A CA 1
ATOM 665 C C . GLY A 1 82 ? 7.147 6.655 -13.043 1.00 70.75 82 GLY A C 1
ATOM 666 O O . GLY A 1 82 ? 7.957 7.499 -12.673 1.00 70.75 82 GLY A O 1
ATOM 667 N N . SER A 1 83 ? 5.830 6.865 -12.954 1.00 85.25 83 SER A N 1
ATOM 668 C CA . SER A 1 83 ? 5.250 8.040 -12.293 1.00 85.25 83 SER A CA 1
ATOM 669 C C . SER A 1 83 ? 4.897 7.735 -10.836 1.00 85.25 83 SER A C 1
ATOM 671 O O . SER A 1 83 ? 4.306 6.685 -10.568 1.00 85.25 83 SER A O 1
ATOM 673 N N . PRO A 1 84 ? 5.213 8.644 -9.903 1.00 91.44 84 PRO A N 1
ATOM 674 C CA . PRO A 1 84 ? 4.831 8.489 -8.511 1.00 91.44 84 PRO A CA 1
ATOM 675 C C . PRO A 1 84 ? 3.312 8.578 -8.308 1.00 91.44 84 PRO A C 1
ATOM 677 O O . PRO A 1 84 ? 2.592 9.178 -9.110 1.00 91.44 84 PRO A O 1
ATOM 680 N N . VAL A 1 85 ? 2.837 8.022 -7.196 1.00 93.19 85 VAL A N 1
ATOM 681 C CA . VAL A 1 85 ? 1.459 8.150 -6.713 1.00 93.19 85 VAL A CA 1
ATOM 682 C C . VAL A 1 85 ? 1.491 8.905 -5.391 1.00 93.19 85 VAL A C 1
ATOM 684 O O . VAL A 1 85 ? 2.096 8.443 -4.430 1.00 93.19 85 VAL A O 1
ATOM 687 N N . THR A 1 86 ? 0.847 10.064 -5.331 1.00 94.69 86 THR A N 1
ATOM 688 C CA . THR A 1 86 ? 0.754 10.869 -4.105 1.00 94.69 86 THR A CA 1
ATOM 689 C C . THR A 1 86 ? -0.383 10.367 -3.218 1.00 94.69 86 THR A C 1
ATOM 691 O O . THR A 1 86 ? -1.436 9.962 -3.722 1.00 94.69 86 THR A O 1
ATOM 694 N N . ASP A 1 87 ? -0.184 10.412 -1.903 1.00 94.00 87 ASP A N 1
ATOM 695 C CA . ASP A 1 87 ? -1.239 10.211 -0.918 1.00 94.00 87 ASP A CA 1
ATOM 696 C C . ASP A 1 87 ? -2.360 11.233 -1.144 1.00 94.00 87 ASP A C 1
ATOM 698 O O . ASP A 1 87 ? -2.170 12.441 -1.050 1.00 94.00 87 ASP A O 1
ATOM 702 N N . SER A 1 88 ? -3.558 10.746 -1.436 1.00 92.94 88 SER A N 1
ATOM 703 C CA . SER A 1 88 ? -4.720 11.589 -1.725 1.00 92.94 88 SER A CA 1
ATOM 704 C C . SER A 1 88 ? -5.433 12.139 -0.483 1.00 92.94 88 SER A C 1
ATOM 706 O O . SER A 1 88 ? -6.382 12.913 -0.637 1.00 92.94 88 SER A O 1
ATOM 708 N N . ILE A 1 89 ? -5.022 11.741 0.727 1.00 91.94 89 ILE A N 1
ATOM 709 C CA . ILE A 1 89 ? -5.609 12.213 1.989 1.00 91.94 89 ILE A CA 1
ATOM 710 C C . ILE A 1 89 ? -4.734 13.288 2.630 1.00 91.94 89 ILE A C 1
ATOM 712 O O . ILE A 1 89 ? -5.218 14.409 2.801 1.00 91.94 89 ILE A O 1
ATOM 716 N N . ALA A 1 90 ? -3.482 12.977 2.977 1.00 89.62 90 ALA A N 1
ATOM 717 C CA . ALA A 1 90 ? -2.585 13.957 3.591 1.00 89.62 90 ALA A CA 1
ATOM 718 C C . ALA A 1 90 ? -1.900 14.858 2.546 1.00 89.62 90 ALA A C 1
ATOM 720 O O . ALA A 1 90 ? -1.708 16.050 2.792 1.00 89.62 90 ALA A O 1
ATOM 721 N N . GLY A 1 91 ? -1.637 14.333 1.342 1.00 89.50 91 GLY A N 1
ATOM 722 C CA . GLY A 1 91 ? -1.092 15.106 0.219 1.00 89.50 91 GLY A CA 1
ATOM 723 C C . GLY A 1 91 ? 0.416 15.349 0.268 1.00 89.50 91 GLY A C 1
ATOM 724 O O . GLY A 1 91 ? 0.926 16.070 -0.588 1.00 89.50 91 GLY A O 1
ATOM 725 N N . ASP A 1 92 ? 1.111 14.790 1.252 1.00 90.56 92 ASP A N 1
ATOM 726 C CA . ASP A 1 92 ? 2.532 15.001 1.529 1.00 90.56 92 ASP A CA 1
ATOM 727 C C . ASP A 1 92 ? 3.402 13.797 1.153 1.00 90.56 92 ASP A C 1
ATOM 729 O O . ASP A 1 92 ? 4.490 14.003 0.625 1.00 90.56 92 ASP A O 1
ATOM 733 N N . LEU A 1 93 ? 2.905 12.574 1.350 1.00 94.31 93 LEU A N 1
ATOM 734 C CA . LEU A 1 93 ? 3.651 11.354 1.044 1.00 94.31 93 LEU A CA 1
ATOM 735 C C . LEU A 1 93 ? 3.486 10.886 -0.411 1.00 94.31 93 LEU A C 1
ATOM 737 O O . LEU A 1 93 ? 2.400 10.936 -1.001 1.00 94.31 93 LEU A O 1
ATOM 741 N N . ILE A 1 94 ? 4.552 10.345 -0.986 1.00 94.44 94 ILE A N 1
ATOM 742 C CA . ILE A 1 94 ? 4.665 9.904 -2.370 1.00 94.44 94 ILE A CA 1
ATOM 743 C C . ILE A 1 94 ? 5.175 8.460 -2.433 1.00 94.44 94 ILE A C 1
ATOM 745 O O . ILE A 1 94 ? 6.288 8.148 -2.026 1.00 94.44 94 ILE A O 1
ATOM 749 N N . ALA A 1 95 ? 4.381 7.580 -3.047 1.00 94.44 95 ALA A N 1
ATOM 750 C CA . ALA A 1 95 ? 4.794 6.232 -3.417 1.00 94.44 95 ALA A CA 1
ATOM 751 C C . ALA A 1 95 ? 5.447 6.240 -4.809 1.00 94.44 95 ALA A C 1
ATOM 753 O O . ALA A 1 95 ? 4.772 6.467 -5.819 1.00 94.44 95 ALA A O 1
ATOM 754 N N . THR A 1 96 ? 6.746 5.960 -4.884 1.00 93.00 96 THR A N 1
ATOM 755 C CA . THR A 1 96 ? 7.529 5.957 -6.127 1.00 93.00 96 THR A CA 1
ATOM 756 C C . THR A 1 96 ? 7.768 4.528 -6.625 1.00 93.00 96 THR A C 1
ATOM 758 O O . THR A 1 96 ? 8.479 3.765 -5.965 1.00 93.00 96 THR A O 1
ATOM 761 N N . PRO A 1 97 ? 7.221 4.133 -7.792 1.00 92.38 97 PRO A N 1
ATOM 762 C CA . PRO A 1 97 ? 7.551 2.856 -8.414 1.00 92.38 97 PRO A CA 1
ATOM 763 C C . PRO A 1 97 ? 9.032 2.784 -8.801 1.00 92.38 97 PRO A C 1
ATOM 765 O O . PRO A 1 97 ? 9.557 3.706 -9.426 1.00 92.38 97 PRO A O 1
ATOM 768 N N . THR A 1 98 ? 9.688 1.672 -8.484 1.00 92.00 98 THR A N 1
ATOM 769 C CA . THR A 1 98 ? 11.113 1.432 -8.744 1.00 92.00 98 THR A CA 1
ATOM 770 C C . THR A 1 98 ? 11.297 0.189 -9.610 1.00 92.00 98 THR A C 1
ATOM 772 O O . THR A 1 98 ? 10.487 -0.728 -9.539 1.00 92.00 98 THR A O 1
ATOM 775 N N . ASN A 1 99 ? 12.330 0.201 -10.461 1.00 92.12 99 ASN A N 1
ATOM 776 C CA . ASN A 1 99 ? 12.677 -0.828 -11.461 1.00 92.12 99 ASN A CA 1
ATOM 777 C C . ASN A 1 99 ? 11.666 -1.056 -12.601 1.00 92.12 99 ASN A C 1
ATOM 779 O O . ASN A 1 99 ? 11.973 -1.729 -13.577 1.00 92.12 99 ASN A O 1
ATOM 783 N N . GLY A 1 100 ? 10.580 -0.282 -12.604 1.00 85.38 100 GLY A N 1
ATOM 784 C CA . GLY A 1 100 ? 9.722 -0.079 -13.769 1.00 85.38 100 GLY A CA 1
ATOM 785 C C . GLY A 1 100 ? 8.524 -1.024 -13.853 1.00 85.38 100 GLY A C 1
ATOM 786 O O . GLY A 1 100 ? 8.263 -1.536 -14.947 1.00 85.38 100 GLY A O 1
ATOM 787 N N . PRO A 1 101 ? 7.722 -1.176 -12.780 1.00 86.12 101 PRO A N 1
ATOM 788 C CA . PRO A 1 101 ? 6.534 -2.007 -12.838 1.00 86.12 101 PRO A CA 1
ATOM 789 C C . PRO A 1 101 ? 5.564 -1.487 -13.899 1.00 86.12 101 PRO A C 1
ATOM 791 O O . PRO A 1 101 ? 5.353 -0.278 -14.069 1.00 86.12 101 PRO A 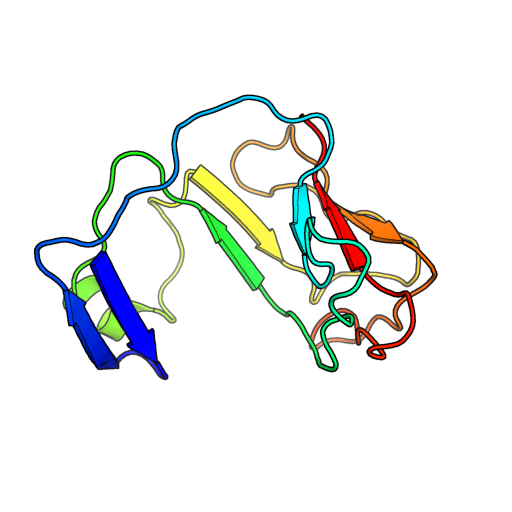O 1
ATOM 794 N N . MET A 1 102 ? 4.940 -2.414 -14.621 1.00 87.88 102 MET A N 1
ATOM 795 C CA . MET A 1 102 ? 4.025 -2.067 -15.706 1.00 87.88 102 MET A CA 1
ATOM 796 C C . MET A 1 102 ? 2.686 -1.590 -15.142 1.00 87.88 102 MET A C 1
ATOM 798 O O . MET A 1 102 ? 1.917 -2.377 -14.590 1.00 87.88 102 MET A O 1
ATOM 802 N N . CYS A 1 103 ? 2.390 -0.302 -15.307 1.00 89.38 103 CYS A N 1
ATOM 803 C CA . CYS A 1 103 ? 1.117 0.283 -14.899 1.00 89.38 103 CYS A CA 1
ATOM 804 C C . CYS A 1 103 ? -0.040 -0.120 -15.818 1.00 89.38 103 CYS A C 1
ATOM 806 O O . CYS A 1 103 ? 0.098 -0.210 -17.039 1.00 89.38 103 CYS A O 1
ATOM 808 N N . SER A 1 104 ? -1.207 -0.324 -15.212 1.00 90.00 104 SER A N 1
ATOM 809 C CA . SER A 1 104 ? -2.474 -0.596 -15.888 1.00 90.00 104 SER A CA 1
ATOM 810 C C . SER A 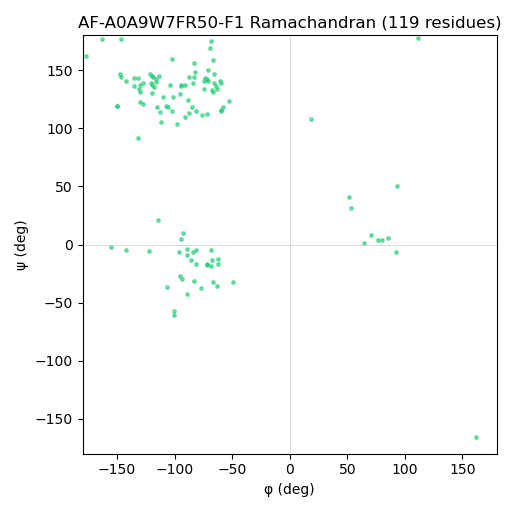1 104 ? -3.630 0.021 -15.098 1.00 90.00 104 SER A 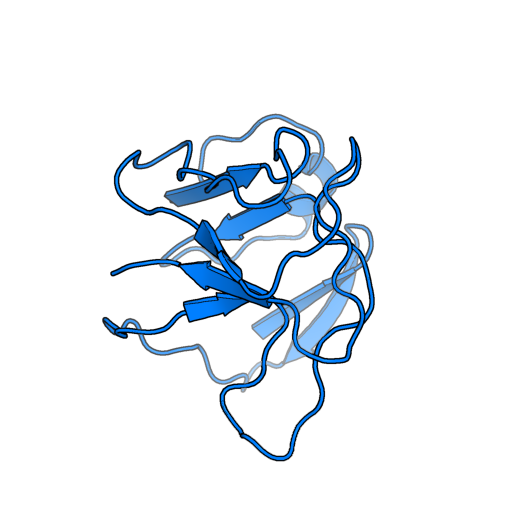C 1
ATOM 812 O O . SER A 1 104 ? -3.432 0.518 -13.990 1.00 90.00 104 SER A O 1
ATOM 814 N N . ALA A 1 105 ? -4.852 -0.083 -15.623 1.00 90.94 105 ALA A N 1
ATOM 815 C CA . ALA A 1 105 ? -6.058 0.338 -14.908 1.00 90.94 105 ALA A CA 1
ATOM 816 C C . ALA A 1 105 ? -6.318 -0.449 -13.603 1.00 90.94 105 ALA A C 1
ATOM 818 O O . ALA A 1 105 ? -7.144 -0.029 -12.795 1.00 90.94 105 ALA A O 1
ATOM 819 N N . ASP A 1 106 ? -5.614 -1.564 -13.380 1.00 92.44 106 ASP A N 1
ATOM 820 C CA . ASP A 1 106 ? -5.699 -2.359 -12.151 1.00 92.44 106 ASP A CA 1
ATOM 821 C C . ASP A 1 106 ? -4.591 -2.012 -11.139 1.00 92.44 106 ASP A C 1
ATOM 823 O O . ASP A 1 106 ? -4.617 -2.494 -10.008 1.00 92.44 106 ASP A O 1
ATOM 827 N N . GLY A 1 107 ? -3.637 -1.158 -11.524 1.00 93.38 1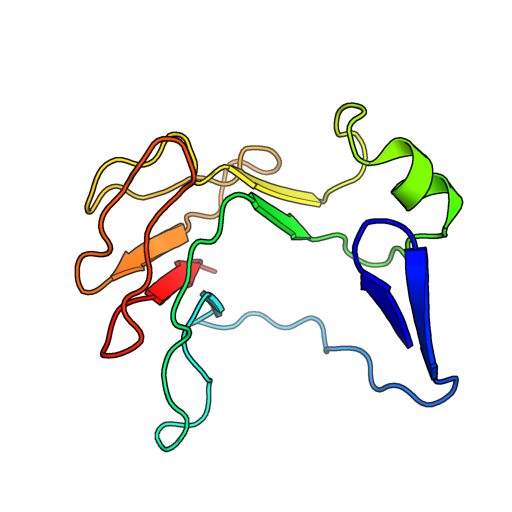07 GLY A N 1
ATOM 828 C CA . GLY A 1 107 ? -2.428 -0.840 -10.764 1.00 93.38 107 GLY A CA 1
ATOM 829 C C . GLY A 1 107 ? -1.143 -1.370 -11.419 1.00 93.38 107 GLY A C 1
ATOM 830 O O . GLY A 1 107 ? -1.201 -2.013 -12.478 1.00 93.38 107 GLY A O 1
ATOM 831 N N . PRO A 1 108 ? 0.029 -1.095 -10.817 1.00 93.25 108 PRO A N 1
ATOM 832 C CA . PRO A 1 108 ? 1.321 -1.597 -11.254 1.00 93.25 108 PRO A CA 1
ATOM 833 C C . PRO A 1 108 ? 1.394 -3.110 -11.067 1.00 93.25 108 PRO A C 1
ATOM 835 O O . PRO A 1 108 ? 1.079 -3.642 -9.997 1.00 93.25 108 PRO A O 1
ATOM 838 N N . ARG A 1 109 ? 1.830 -3.806 -12.117 1.00 94.31 109 ARG A N 1
ATOM 839 C CA . ARG A 1 109 ? 2.241 -5.203 -12.030 1.00 94.31 109 ARG A CA 1
ATOM 840 C C . ARG A 1 109 ? 3.674 -5.256 -11.515 1.00 94.31 109 ARG A C 1
ATOM 842 O O . ARG A 1 109 ? 4.577 -4.813 -12.211 1.00 94.31 109 ARG A O 1
ATOM 849 N N . ILE A 1 110 ? 3.835 -5.825 -10.328 1.00 93.81 110 ILE A N 1
ATOM 850 C CA . ILE A 1 110 ? 5.117 -6.188 -9.732 1.00 93.81 110 ILE A CA 1
ATOM 851 C C . ILE A 1 110 ? 5.452 -7.603 -10.206 1.00 93.81 110 ILE A C 1
ATOM 853 O O . ILE A 1 110 ? 4.620 -8.519 -10.097 1.00 93.81 110 ILE A O 1
ATOM 857 N N . ASP A 1 111 ? 6.621 -7.767 -10.814 1.00 94.06 111 ASP A N 1
ATOM 858 C CA . ASP A 1 111 ? 6.982 -8.967 -11.571 1.00 94.06 111 ASP A CA 1
ATOM 859 C C . ASP A 1 111 ? 7.577 -10.106 -10.716 1.00 94.06 111 ASP A C 1
ATOM 861 O O . ASP A 1 111 ? 7.617 -11.258 -11.156 1.00 94.06 111 ASP A O 1
ATOM 865 N N . GLY A 1 112 ? 7.951 -9.812 -9.468 1.00 94.75 112 GLY A N 1
ATOM 866 C CA . GLY A 1 112 ? 8.582 -10.749 -8.538 1.00 94.75 112 GLY A CA 1
ATOM 867 C C . GLY A 1 112 ? 10.105 -10.860 -8.669 1.00 94.75 112 GLY A C 1
ATOM 868 O O . GLY A 1 112 ? 10.691 -11.697 -7.977 1.00 94.75 112 GLY A O 1
ATOM 869 N N . SER A 1 113 ? 10.738 -10.041 -9.512 1.00 94.69 113 SER A N 1
ATOM 870 C CA . SER A 1 113 ? 12.187 -10.041 -9.746 1.00 94.69 113 SER A CA 1
ATOM 871 C C . SER A 1 113 ? 12.882 -8.924 -8.977 1.00 94.69 113 SER A C 1
ATOM 873 O O . SER A 1 113 ? 13.789 -9.203 -8.193 1.00 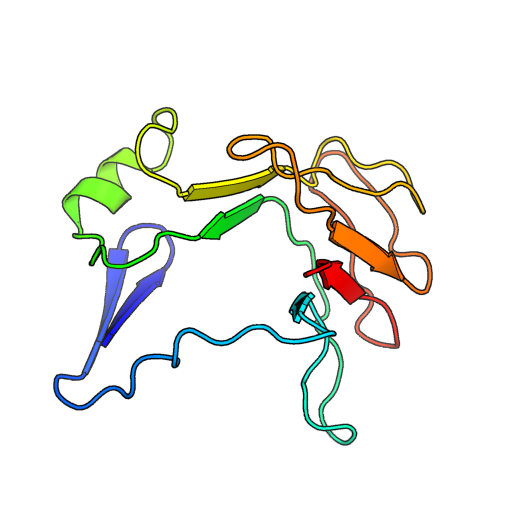94.69 113 SER A O 1
ATOM 875 N N . ASP A 1 114 ? 12.466 -7.680 -9.212 1.00 93.94 114 ASP A N 1
ATOM 876 C CA . ASP A 1 114 ? 13.087 -6.482 -8.638 1.00 93.94 114 ASP A CA 1
ATOM 877 C C . ASP A 1 114 ? 12.154 -5.263 -8.544 1.00 93.94 114 ASP A C 1
ATOM 879 O O . ASP A 1 114 ? 12.561 -4.235 -8.000 1.00 93.94 114 ASP A O 1
ATOM 883 N N . ASP A 1 115 ? 10.909 -5.364 -9.011 1.00 94.00 115 ASP A N 1
ATOM 884 C CA . ASP A 1 115 ? 9.925 -4.287 -8.920 1.00 94.00 115 ASP A CA 1
ATOM 885 C C . ASP A 1 115 ? 9.415 -4.067 -7.485 1.00 94.00 115 ASP A C 1
ATOM 887 O O . ASP A 1 115 ? 9.148 -5.010 -6.734 1.00 94.00 115 ASP A O 1
ATOM 891 N N . TYR A 1 116 ? 9.192 -2.803 -7.118 1.00 94.00 116 TYR A N 1
ATOM 892 C CA . TYR A 1 116 ? 8.497 -2.405 -5.885 1.00 94.00 116 TYR A CA 1
ATOM 893 C C . TYR A 1 116 ? 8.042 -0.940 -5.956 1.00 94.00 116 TYR A C 1
ATOM 895 O O . TYR A 1 116 ? 8.311 -0.237 -6.932 1.00 94.00 116 TYR A O 1
ATOM 903 N N . ALA A 1 117 ? 7.343 -0.463 -4.927 1.00 93.75 117 ALA A N 1
ATOM 904 C CA . ALA A 1 117 ? 7.134 0.967 -4.702 1.00 93.75 117 ALA A CA 1
ATOM 905 C C . ALA A 1 117 ? 7.701 1.379 -3.340 1.00 93.75 117 ALA A C 1
ATOM 907 O O . ALA A 1 117 ? 7.526 0.643 -2.371 1.00 93.75 117 ALA A O 1
ATOM 908 N N . ASP A 1 118 ? 8.362 2.533 -3.274 1.00 94.19 118 ASP A N 1
ATOM 909 C CA . ASP A 1 118 ? 8.908 3.109 -2.038 1.00 94.19 118 ASP A CA 1
ATOM 910 C C . ASP A 1 118 ? 8.109 4.351 -1.643 1.00 94.19 118 ASP A C 1
ATOM 912 O O . ASP A 1 118 ? 7.913 5.233 -2.480 1.00 94.19 118 ASP A O 1
ATOM 916 N N . ILE A 1 119 ? 7.616 4.393 -0.408 1.00 94.25 119 ILE A N 1
ATOM 917 C CA . ILE A 1 119 ? 6.913 5.549 0.156 1.00 94.25 119 ILE A CA 1
ATOM 918 C C . ILE A 1 119 ? 7.932 6.379 0.943 1.00 94.25 119 ILE A C 1
ATOM 920 O O . ILE A 1 119 ? 8.668 5.828 1.764 1.00 94.25 119 ILE A O 1
ATOM 924 N N . ASP A 1 120 ? 7.978 7.680 0.670 1.00 91.94 120 ASP A N 1
ATOM 925 C CA . ASP A 1 120 ? 8.834 8.642 1.372 1.00 91.94 120 ASP A CA 1
ATOM 926 C C . ASP A 1 120 ? 8.414 8.881 2.842 1.00 91.94 120 ASP A C 1
ATOM 928 O O . ASP A 1 120 ? 7.449 8.288 3.340 1.00 91.94 120 ASP A O 1
ATOM 932 N N . ASP A 1 121 ? 9.211 9.678 3.566 1.00 84.44 121 ASP A N 1
ATOM 933 C CA . ASP A 1 121 ? 9.105 9.932 5.010 1.00 84.44 121 ASP A CA 1
ATOM 934 C C . ASP A 1 121 ? 9.083 11.412 5.417 1.00 84.44 121 ASP A C 1
ATOM 936 O O . ASP A 1 121 ? 9.601 12.274 4.669 1.00 84.44 121 ASP A O 1
#